Protein AF-A0A1X0QQP0-F1 (afdb_monomer)

Organism: NCBI:txid86635

InterPro domains:
  IPR010481 Cdc24/Scd1, N-terminal [PF06395] (80-166)
  IPR036872 CH domain superfamily [G3DSA:1.10.418.10] (47-170)
  IPR053026 CDC42 guanine nucleotide exchange factor [PTHR47339] (7-170)

Structure (mmCIF, N/CA/C/O backbone):
data_AF-A0A1X0QQP0-F1
#
_entry.id   AF-A0A1X0QQP0-F1
#
loop_
_atom_site.group_PDB
_atom_site.id
_atom_site.type_symbol
_atom_site.label_atom_id
_atom_site.label_alt_id
_atom_site.label_comp_id
_atom_site.label_asym_id
_atom_site.label_entity_id
_atom_site.label_seq_id
_atom_site.pdbx_PDB_ins_code
_atom_site.Cartn_x
_atom_site.Cartn_y
_atom_site.Cartn_z
_atom_site.occupancy
_atom_site.B_iso_or_equiv
_atom_site.auth_seq_id
_atom_site.auth_comp_id
_atom_site.auth_asym_id
_atom_site.auth_atom_id
_atom_site.pdbx_PDB_model_num
ATOM 1 N N . MET A 1 1 ? 46.525 -30.475 -37.628 1.00 39.06 1 MET A N 1
ATOM 2 C CA . MET A 1 1 ? 46.394 -31.701 -36.804 1.00 39.06 1 MET A CA 1
ATOM 3 C C . MET A 1 1 ? 45.870 -31.227 -35.456 1.00 39.06 1 MET A C 1
ATOM 5 O O . MET A 1 1 ? 46.548 -30.413 -34.863 1.00 39.06 1 MET A O 1
ATOM 9 N N . THR A 1 2 ? 44.666 -31.496 -34.967 1.00 42.94 2 THR A N 1
ATOM 10 C CA . THR A 1 2 ? 43.625 -32.495 -35.250 1.00 42.94 2 THR A CA 1
ATOM 11 C C . THR A 1 2 ? 42.278 -31.919 -34.786 1.00 42.94 2 THR A C 1
ATOM 13 O O . THR A 1 2 ? 42.209 -31.266 -33.749 1.00 42.94 2 THR A O 1
ATOM 16 N N . SER A 1 3 ? 41.226 -32.158 -35.571 1.00 34.72 3 SER A N 1
ATOM 17 C CA . SER A 1 3 ? 39.813 -31.928 -35.237 1.00 34.72 3 SER A CA 1
ATOM 18 C C . SER A 1 3 ? 39.323 -32.812 -34.086 1.00 34.72 3 SER A C 1
ATOM 20 O O . SER A 1 3 ? 39.925 -33.853 -33.857 1.00 34.72 3 SER A O 1
ATOM 22 N N . LEU A 1 4 ? 38.178 -32.450 -33.487 1.00 41.53 4 LEU A N 1
ATOM 23 C CA . LEU A 1 4 ? 37.068 -33.322 -33.029 1.00 41.53 4 LEU A CA 1
ATOM 24 C C . LEU A 1 4 ? 35.954 -32.391 -32.500 1.00 41.53 4 LEU A C 1
ATOM 26 O O . LEU A 1 4 ? 36.111 -31.771 -31.459 1.00 41.53 4 LEU A O 1
ATOM 30 N N . LYS A 1 5 ? 35.005 -31.942 -33.329 1.00 37.91 5 LYS A N 1
ATOM 31 C CA . LYS A 1 5 ? 33.722 -32.564 -33.728 1.00 37.91 5 LYS A CA 1
ATOM 32 C C . LYS A 1 5 ? 32.795 -33.005 -32.579 1.00 37.91 5 LYS A C 1
ATOM 34 O O . LYS A 1 5 ? 33.069 -33.930 -31.830 1.00 37.91 5 LYS A O 1
ATOM 39 N N . SER A 1 6 ? 31.665 -32.306 -32.590 1.00 41.59 6 SER A N 1
ATOM 40 C CA . SER A 1 6 ? 30.327 -32.517 -32.042 1.00 41.59 6 SER A CA 1
ATOM 41 C C . SER A 1 6 ? 29.760 -33.945 -32.056 1.00 41.59 6 SER A C 1
ATOM 43 O O . SER A 1 6 ? 30.035 -34.742 -32.949 1.00 41.59 6 SER A O 1
ATOM 45 N N . SER A 1 7 ? 28.853 -34.206 -31.107 1.00 40.03 7 SER A N 1
ATOM 46 C CA . SER A 1 7 ? 27.778 -35.224 -31.114 1.00 40.03 7 SER A CA 1
ATOM 47 C C . SER A 1 7 ? 26.749 -34.768 -30.058 1.00 40.03 7 SER A C 1
ATOM 49 O O . SER A 1 7 ? 27.115 -34.616 -28.902 1.00 40.03 7 SER A O 1
ATOM 51 N N . SER A 1 8 ? 25.592 -34.192 -30.406 1.00 34.78 8 SER A N 1
ATOM 52 C CA . SER A 1 8 ? 24.338 -34.797 -30.896 1.00 34.78 8 SER A CA 1
ATOM 53 C C . SER A 1 8 ? 23.760 -35.870 -29.972 1.00 34.78 8 SER A C 1
ATOM 55 O O . SER A 1 8 ? 24.361 -36.929 -29.830 1.00 34.78 8 SER A O 1
ATOM 57 N N . SER A 1 9 ? 22.568 -35.637 -29.410 1.00 39.72 9 SER A N 1
ATOM 58 C CA . SER A 1 9 ? 21.373 -36.444 -29.727 1.00 39.72 9 SER A CA 1
ATOM 59 C C . SER A 1 9 ? 20.122 -35.937 -28.996 1.00 39.72 9 SER A C 1
ATOM 61 O O . SER A 1 9 ? 20.006 -35.980 -27.776 1.00 39.72 9 SER A O 1
ATOM 63 N N . HIS A 1 10 ? 19.158 -35.483 -29.799 1.00 42.19 10 HIS A N 1
ATOM 64 C CA . HIS A 1 10 ? 17.742 -35.476 -29.460 1.00 42.19 10 HIS A CA 1
ATOM 65 C C . HIS A 1 10 ? 17.250 -36.922 -29.310 1.00 42.19 10 HIS A C 1
ATOM 67 O O . HIS A 1 10 ? 17.605 -37.781 -30.119 1.00 42.19 10 HIS A O 1
ATOM 73 N N . SER A 1 11 ? 16.363 -37.177 -28.349 1.00 39.06 11 SER A N 1
ATOM 74 C CA . SER A 1 11 ? 15.457 -38.320 -28.440 1.00 39.06 11 SER A CA 1
ATOM 75 C C . SER A 1 11 ? 14.076 -37.963 -27.917 1.00 39.06 11 SER A C 1
ATOM 77 O O . SER A 1 11 ? 13.870 -37.630 -26.752 1.00 39.06 11 SER A O 1
ATOM 79 N N . SER A 1 12 ? 13.152 -38.001 -28.864 1.00 40.78 12 SER A N 1
ATOM 80 C CA . SER A 1 12 ? 11.709 -37.929 -28.749 1.00 40.78 12 SER A CA 1
ATOM 81 C C . SER A 1 12 ? 11.176 -39.093 -27.916 1.00 40.78 12 SER A C 1
ATOM 83 O O . SER A 1 12 ? 11.625 -40.221 -28.097 1.00 40.78 12 SER A O 1
ATOM 85 N N . ASN A 1 13 ? 10.128 -38.872 -27.121 1.00 36.03 13 ASN A N 1
ATOM 86 C CA . ASN A 1 13 ? 9.145 -39.936 -26.921 1.00 36.03 13 ASN A CA 1
ATOM 87 C C . ASN A 1 13 ? 7.742 -39.362 -26.700 1.00 36.03 13 ASN A C 1
ATOM 89 O O . ASN A 1 13 ? 7.293 -39.112 -25.584 1.00 36.03 13 ASN A O 1
ATOM 93 N N . SER A 1 14 ? 7.055 -39.150 -27.817 1.00 45.16 14 SER A N 1
ATOM 94 C CA . SER A 1 14 ? 5.603 -39.178 -27.895 1.00 45.16 14 SER A CA 1
ATOM 95 C C . SER A 1 14 ? 5.128 -40.620 -27.706 1.00 45.16 14 SER A C 1
ATOM 97 O O . SER A 1 14 ? 5.653 -41.522 -28.355 1.00 45.16 14 SER A O 1
ATOM 99 N N . ARG A 1 15 ? 4.121 -40.846 -26.853 1.00 41.88 15 ARG A N 1
ATOM 100 C CA . ARG A 1 15 ? 3.189 -41.984 -26.969 1.00 41.88 15 ARG A CA 1
ATOM 101 C C . ARG A 1 15 ? 2.036 -41.851 -25.977 1.00 41.88 15 ARG A C 1
ATOM 103 O O . ARG A 1 15 ? 2.131 -42.229 -24.816 1.00 41.88 15 ARG A O 1
ATOM 110 N N . SER A 1 16 ? 0.919 -41.353 -26.488 1.00 48.88 16 SER A N 1
ATOM 111 C CA . SER A 1 16 ? -0.411 -41.783 -26.060 1.00 48.88 16 SER A CA 1
ATOM 112 C C . SER A 1 16 ? -0.632 -43.230 -26.522 1.00 48.88 16 SER A C 1
ATOM 114 O O . SER A 1 16 ? -0.190 -43.580 -27.621 1.00 48.88 16 SER A O 1
ATOM 116 N N . PRO A 1 17 ? -1.381 -44.045 -25.770 1.00 43.31 17 PRO A N 1
ATOM 117 C CA . PRO A 1 17 ? -2.179 -45.089 -26.385 1.00 43.31 17 PRO A CA 1
ATOM 118 C C . PRO A 1 17 ? -3.668 -44.873 -26.119 1.00 43.31 17 PRO A C 1
ATOM 120 O O . PRO A 1 17 ? -4.121 -44.661 -24.995 1.00 43.31 17 PRO A O 1
ATOM 123 N N . SER A 1 18 ? -4.402 -44.936 -27.221 1.00 45.88 18 SER A N 1
ATOM 124 C CA . SER A 1 18 ? -5.850 -44.947 -27.335 1.00 45.88 18 SER A CA 1
ATOM 125 C C . SER A 1 18 ? -6.491 -46.196 -26.720 1.00 45.88 18 SER A C 1
ATOM 127 O O . SER A 1 18 ? -5.900 -47.272 -26.708 1.00 45.88 18 SER A O 1
ATOM 129 N N . LEU A 1 19 ? -7.741 -46.009 -26.283 1.00 41.44 19 LEU A N 1
ATOM 130 C CA . LEU A 1 19 ? -8.909 -46.893 -26.421 1.00 41.44 19 LEU A CA 1
ATOM 131 C C . LEU A 1 19 ? -8.644 -48.405 -26.507 1.00 41.44 19 LEU A C 1
ATOM 133 O O . LEU A 1 19 ? -8.271 -48.922 -27.557 1.00 41.44 19 LEU A O 1
ATOM 137 N N . ASN A 1 20 ? -9.023 -49.123 -25.448 1.00 38.06 20 ASN A N 1
ATOM 138 C CA . ASN A 1 20 ? -9.324 -50.546 -25.539 1.00 38.06 20 ASN A CA 1
ATOM 139 C C . ASN A 1 20 ? -10.815 -50.764 -25.242 1.00 38.06 20 ASN A C 1
ATOM 141 O O . ASN A 1 20 ? -11.249 -50.788 -24.093 1.00 38.06 20 ASN A O 1
ATOM 145 N N . THR A 1 21 ? -11.604 -50.893 -26.305 1.00 41.38 21 THR A N 1
ATOM 146 C CA . THR A 1 21 ? -12.966 -51.430 -26.286 1.00 41.38 21 THR A CA 1
ATOM 147 C C . THR A 1 21 ? -12.920 -52.936 -26.054 1.00 41.38 21 THR A C 1
ATOM 149 O O . THR A 1 21 ? -12.349 -53.668 -26.863 1.00 41.38 21 THR A O 1
ATOM 152 N N . LYS A 1 22 ? -13.584 -53.418 -25.000 1.00 40.88 22 LYS A N 1
ATOM 153 C CA . LYS A 1 22 ? -14.077 -54.798 -24.932 1.00 40.88 22 LYS A CA 1
ATOM 154 C C . LYS A 1 22 ? -15.535 -54.786 -24.491 1.00 40.88 22 LYS A C 1
ATOM 156 O O . LYS A 1 22 ? -15.852 -54.443 -23.358 1.00 40.88 22 LYS A O 1
ATOM 161 N N . SER A 1 23 ? -16.401 -55.151 -25.430 1.00 44.25 23 SER A N 1
ATOM 162 C CA . SER A 1 23 ? -17.799 -55.499 -25.212 1.00 44.25 23 SER A CA 1
ATOM 163 C C . SER A 1 23 ? -17.908 -56.682 -24.255 1.00 44.25 23 SER A C 1
ATOM 165 O O . SER A 1 23 ? -17.210 -57.675 -24.439 1.00 44.25 23 SER A O 1
ATOM 167 N N . THR A 1 24 ? -18.827 -56.624 -23.297 1.00 36.66 24 THR A N 1
ATOM 168 C CA . THR A 1 24 ? -19.583 -57.793 -22.824 1.00 36.66 24 THR A CA 1
ATOM 169 C C . THR A 1 24 ? -20.894 -57.286 -22.235 1.00 36.66 24 THR A C 1
ATOM 171 O O . THR A 1 24 ? -20.927 -56.597 -21.221 1.00 36.66 24 THR A O 1
ATOM 174 N N . THR A 1 25 ? -21.971 -57.602 -22.940 1.00 45.38 25 THR A N 1
ATOM 175 C CA . THR A 1 25 ? -23.359 -57.547 -22.497 1.00 45.38 25 THR A CA 1
ATOM 176 C C . THR A 1 25 ? -23.545 -58.392 -21.242 1.00 45.38 25 THR A C 1
ATOM 178 O O . THR A 1 25 ? -23.232 -59.577 -21.258 1.00 45.38 25 THR A O 1
ATOM 181 N N . ASN A 1 26 ? -24.108 -57.802 -20.189 1.00 38.41 26 ASN A N 1
ATOM 182 C CA . ASN A 1 26 ? -25.017 -58.497 -19.280 1.00 38.41 26 ASN A CA 1
ATOM 183 C C . ASN A 1 26 ? -25.893 -57.472 -18.556 1.00 38.41 26 ASN A C 1
ATOM 185 O O . ASN A 1 26 ? -25.444 -56.715 -17.699 1.00 38.41 26 ASN A O 1
ATOM 189 N N . THR A 1 27 ? -27.158 -57.453 -18.962 1.00 44.34 27 THR A N 1
ATOM 190 C CA . THR A 1 27 ? -28.254 -56.730 -18.331 1.00 44.34 27 THR A CA 1
ATOM 191 C C . THR A 1 27 ? -28.576 -57.390 -16.997 1.00 44.34 27 THR A C 1
ATOM 193 O O . THR A 1 27 ? -29.144 -58.476 -16.981 1.00 44.34 27 THR A O 1
ATOM 196 N N . PHE A 1 28 ? -28.268 -56.719 -15.890 1.00 42.03 28 PHE A N 1
ATOM 197 C CA . PHE A 1 28 ? -28.908 -56.973 -14.603 1.00 42.03 28 PHE A CA 1
ATOM 198 C C . PHE A 1 28 ? -29.234 -55.633 -13.943 1.00 42.03 28 PHE A C 1
ATOM 200 O O . PHE A 1 28 ? -28.367 -54.795 -13.711 1.00 42.03 28 PHE A O 1
ATOM 207 N N . LEU A 1 29 ? -30.531 -55.431 -13.722 1.00 45.72 29 LEU A N 1
ATOM 208 C CA . LEU A 1 29 ? -31.144 -54.278 -13.077 1.00 45.72 29 LEU A CA 1
ATOM 209 C C . LEU A 1 29 ? -30.648 -54.165 -11.634 1.00 45.72 29 LEU A C 1
ATOM 211 O O . LEU A 1 29 ? -31.107 -54.916 -10.782 1.00 45.72 29 LEU A O 1
ATOM 215 N N . TYR A 1 30 ? -29.758 -53.216 -11.353 1.00 38.62 30 TYR A N 1
ATOM 216 C CA . TYR A 1 30 ? -29.524 -52.720 -10.000 1.00 38.62 30 TYR A CA 1
ATOM 217 C C . TYR A 1 30 ? -29.214 -51.223 -10.044 1.00 38.62 30 TYR A C 1
ATOM 219 O O . TYR A 1 30 ? -28.292 -50.765 -10.709 1.00 38.62 30 TYR A O 1
ATOM 227 N N . ASN A 1 31 ? -30.061 -50.490 -9.332 1.00 49.03 31 ASN A N 1
ATOM 228 C CA . ASN A 1 31 ? -30.026 -49.082 -8.963 1.00 49.03 31 ASN A CA 1
ATOM 229 C C . ASN A 1 31 ? -28.618 -48.442 -8.958 1.00 49.03 31 ASN A C 1
ATOM 231 O O . ASN A 1 31 ? -27.908 -48.492 -7.954 1.00 49.03 31 ASN A O 1
ATOM 235 N N . SER A 1 32 ? -28.224 -47.811 -10.065 1.00 39.09 32 SER A N 1
ATOM 236 C CA . SER A 1 32 ? -26.970 -47.064 -10.173 1.00 39.09 32 SER A CA 1
ATOM 237 C C . SER A 1 32 ? -27.241 -45.566 -10.072 1.00 39.09 32 SER A C 1
ATOM 239 O O . SER A 1 32 ? -27.685 -44.937 -11.035 1.00 39.09 32 SER A O 1
ATOM 241 N N . SER A 1 33 ? -26.948 -44.990 -8.905 1.00 44.69 33 SER A N 1
ATOM 242 C CA . SER A 1 33 ? -26.688 -43.558 -8.779 1.00 44.69 33 SER A CA 1
ATOM 243 C C . SER A 1 33 ? -25.624 -43.172 -9.806 1.00 44.69 33 SER A C 1
ATOM 245 O O . SER A 1 33 ? -24.523 -43.724 -9.803 1.00 44.69 33 SER A O 1
ATOM 247 N N . LEU A 1 34 ? -25.960 -42.246 -10.701 1.00 49.72 34 LEU A N 1
ATOM 248 C CA . LEU A 1 34 ? -24.988 -41.598 -11.576 1.00 49.72 34 LEU A CA 1
ATOM 249 C C . LEU A 1 34 ? -23.858 -41.019 -10.706 1.00 49.72 34 LEU A C 1
ATOM 251 O O . LEU A 1 34 ? -24.163 -40.406 -9.677 1.00 49.72 34 LEU A O 1
ATOM 255 N N . PRO A 1 35 ? -22.573 -41.125 -11.089 1.00 46.50 35 PRO A N 1
ATOM 256 C CA . PRO A 1 35 ? -21.583 -40.216 -10.549 1.00 46.50 35 PRO A CA 1
ATOM 257 C C . PRO A 1 35 ? -21.949 -38.838 -11.096 1.00 46.50 35 PRO A C 1
ATOM 259 O O . PRO A 1 35 ? -21.700 -38.528 -12.262 1.00 46.50 35 PRO A O 1
ATOM 262 N N . ALA A 1 36 ? -22.612 -38.023 -10.278 1.00 49.72 36 ALA A N 1
ATOM 263 C CA . ALA A 1 36 ? -22.735 -36.610 -10.567 1.00 49.72 36 ALA A CA 1
ATOM 264 C C . ALA A 1 36 ? -21.305 -36.070 -10.673 1.00 49.72 36 ALA A C 1
ATOM 266 O O . ALA A 1 36 ? -20.601 -35.953 -9.672 1.00 49.72 36 ALA A O 1
ATOM 267 N N . LEU A 1 37 ? -20.855 -35.769 -11.892 1.00 50.00 37 LEU A N 1
ATOM 268 C CA . LEU A 1 37 ? -19.709 -34.898 -12.108 1.00 50.00 37 LEU A CA 1
ATOM 269 C C . LEU A 1 37 ? -20.135 -33.496 -11.672 1.00 50.00 37 LEU A C 1
ATOM 271 O O . LEU A 1 37 ? -20.388 -32.618 -12.491 1.00 50.00 37 LEU A O 1
ATOM 275 N N . SER A 1 38 ? -20.262 -33.281 -10.366 1.00 54.28 38 SER A N 1
ATOM 276 C CA . SER A 1 38 ? -20.393 -31.950 -9.801 1.00 54.28 38 SER A CA 1
ATOM 277 C C . SER A 1 38 ? -19.007 -31.314 -9.796 1.00 54.28 38 SER A C 1
ATOM 279 O O . SER A 1 38 ? -18.402 -31.107 -8.746 1.00 54.28 38 SER A O 1
ATOM 281 N N . ILE A 1 39 ? -18.499 -30.975 -10.985 1.00 56.69 39 ILE A N 1
ATOM 282 C CA . ILE A 1 39 ? -17.597 -29.830 -11.101 1.00 56.69 39 ILE A CA 1
ATOM 283 C C . ILE A 1 39 ? -18.501 -28.609 -10.945 1.00 56.69 39 ILE A C 1
ATOM 285 O O . ILE A 1 39 ? -18.861 -27.931 -11.904 1.00 56.69 39 ILE A O 1
ATOM 289 N N . THR A 1 40 ? -18.928 -28.361 -9.708 1.00 51.97 40 THR A N 1
ATOM 290 C CA . THR A 1 40 ? -19.516 -27.084 -9.332 1.00 51.97 40 THR A CA 1
ATOM 291 C C . THR A 1 40 ? -18.358 -26.100 -9.284 1.00 51.97 40 THR A C 1
ATOM 293 O O . THR A 1 40 ? -17.837 -25.778 -8.219 1.00 51.97 40 THR A O 1
ATOM 296 N N . ASN A 1 41 ? -17.924 -25.628 -10.453 1.00 57.38 41 ASN A N 1
ATOM 297 C CA . ASN A 1 41 ? -17.239 -24.351 -10.525 1.00 57.38 41 ASN A CA 1
ATOM 298 C C . ASN A 1 41 ? -18.314 -23.312 -10.211 1.00 57.38 41 ASN A C 1
ATOM 300 O O . ASN A 1 41 ? -18.985 -22.812 -11.111 1.00 57.38 41 ASN A O 1
ATOM 304 N N . LYS A 1 42 ? -18.573 -23.074 -8.920 1.00 56.34 42 LYS A N 1
ATOM 305 C CA . LYS A 1 42 ? -19.335 -21.896 -8.522 1.00 56.34 42 LYS A CA 1
ATOM 306 C C . LYS A 1 42 ? -18.535 -20.728 -9.097 1.00 56.34 42 LYS A C 1
ATOM 308 O O . LYS A 1 42 ? -17.385 -20.580 -8.682 1.00 56.34 42 LYS A O 1
ATOM 313 N N . PRO A 1 43 ? -19.065 -19.941 -10.051 1.00 47.69 43 PRO A N 1
ATOM 314 C CA . PRO A 1 43 ? -18.374 -18.735 -10.449 1.00 47.69 43 PRO A CA 1
ATOM 315 C C . PRO A 1 43 ? -18.181 -17.925 -9.170 1.00 47.69 43 PRO A C 1
ATOM 317 O O . PRO A 1 43 ? -19.136 -17.584 -8.470 1.00 47.69 43 PRO A O 1
ATOM 320 N N . SER A 1 44 ? -16.921 -17.723 -8.797 1.00 48.69 44 SER A N 1
ATOM 321 C CA . SER A 1 44 ? -16.578 -16.661 -7.876 1.00 48.69 44 SER A CA 1
ATOM 322 C C . SER A 1 44 ? -17.134 -15.402 -8.522 1.00 48.69 44 SER A C 1
ATOM 324 O O . SER A 1 44 ? -16.633 -14.974 -9.555 1.00 48.69 44 SER A O 1
ATOM 326 N N . ASN A 1 45 ? -18.168 -14.812 -7.927 1.00 55.12 45 ASN A N 1
ATOM 327 C CA . ASN A 1 45 ? -18.645 -13.480 -8.301 1.00 55.12 45 ASN A CA 1
ATOM 328 C C . ASN A 1 45 ? -17.559 -12.402 -8.063 1.00 55.12 45 ASN A C 1
ATOM 330 O O . ASN A 1 45 ? -17.813 -11.220 -8.263 1.00 55.12 45 ASN A O 1
ATOM 334 N N . GLY A 1 46 ? -16.368 -12.793 -7.591 1.00 61.28 46 GLY A N 1
ATOM 335 C CA . GLY A 1 46 ? -15.204 -11.942 -7.430 1.00 61.28 46 GLY A CA 1
ATOM 336 C C . GLY A 1 46 ? -14.499 -11.681 -8.757 1.00 61.28 46 GLY A C 1
ATOM 337 O O . GLY A 1 46 ? -14.242 -12.597 -9.543 1.00 61.28 46 GLY A O 1
ATOM 338 N N . THR A 1 47 ? -14.154 -10.417 -8.973 1.00 75.50 47 THR A N 1
ATOM 339 C CA . THR A 1 47 ? -13.216 -9.982 -10.005 1.00 75.50 47 THR A CA 1
ATOM 340 C C . THR A 1 47 ? -11.916 -10.784 -9.902 1.00 75.50 47 THR A C 1
ATOM 342 O O . THR A 1 47 ? -11.426 -11.093 -8.817 1.00 75.50 47 THR A O 1
ATOM 345 N N . SER A 1 48 ? -11.347 -11.184 -11.042 1.00 89.81 48 SER A N 1
ATOM 346 C CA . SER A 1 48 ? -10.056 -11.882 -11.043 1.00 89.81 48 SER A CA 1
ATOM 347 C C . SER A 1 48 ? -8.962 -10.974 -10.470 1.00 89.81 48 SER A C 1
ATOM 349 O O . SER A 1 48 ? -8.981 -9.780 -10.774 1.00 89.81 48 SER A O 1
ATOM 351 N N . LEU A 1 49 ? -7.943 -11.541 -9.817 1.00 89.94 49 LEU A N 1
ATOM 352 C CA . LEU A 1 49 ? -6.802 -10.785 -9.276 1.00 89.94 49 LEU A CA 1
ATOM 353 C C . LEU A 1 49 ? -6.185 -9.805 -10.287 1.00 89.94 49 LEU A C 1
ATOM 355 O O . LEU A 1 49 ? -5.849 -8.689 -9.919 1.00 89.94 49 LEU A O 1
ATOM 359 N N . TYR A 1 50 ? -6.074 -10.192 -11.562 1.00 92.50 50 TYR A N 1
ATOM 360 C CA . TYR A 1 50 ? -5.584 -9.304 -12.621 1.00 92.50 50 TYR A CA 1
ATOM 361 C C . TYR A 1 50 ? -6.395 -8.001 -12.710 1.00 92.50 50 TYR A C 1
ATOM 363 O O . TYR A 1 50 ? -5.827 -6.912 -12.675 1.00 92.50 50 TYR A O 1
ATOM 371 N N . HIS A 1 51 ? -7.724 -8.118 -12.794 1.00 92.38 51 HIS A N 1
ATOM 372 C CA . HIS A 1 51 ? -8.638 -6.978 -12.867 1.00 92.38 51 HIS A CA 1
ATOM 373 C C . HIS A 1 51 ? -8.608 -6.153 -11.576 1.00 92.38 51 HIS A C 1
ATOM 375 O O . HIS A 1 51 ? -8.617 -4.928 -11.650 1.00 92.38 51 HIS A O 1
ATOM 381 N N . THR A 1 52 ? -8.489 -6.801 -10.413 1.00 94.12 52 THR A N 1
ATOM 382 C CA . THR A 1 52 ? -8.304 -6.107 -9.131 1.00 94.12 52 THR A CA 1
ATOM 383 C C . THR A 1 52 ? -7.008 -5.298 -9.120 1.00 94.12 52 THR A C 1
ATOM 385 O O . THR A 1 52 ? -7.041 -4.105 -8.849 1.00 94.12 52 THR A O 1
ATOM 388 N N . CYS A 1 53 ? -5.871 -5.900 -9.484 1.00 95.12 53 CYS A N 1
ATOM 389 C CA . CYS A 1 53 ? -4.592 -5.192 -9.559 1.00 95.12 53 CYS A CA 1
ATOM 390 C C . CYS A 1 53 ? -4.645 -4.027 -10.552 1.00 95.12 53 CYS A C 1
ATOM 392 O O . CYS A 1 53 ? -4.108 -2.965 -10.261 1.00 95.12 53 CYS A O 1
ATOM 394 N N . ARG A 1 54 ? -5.296 -4.210 -11.708 1.00 93.81 54 ARG A N 1
ATOM 395 C CA . ARG A 1 54 ? -5.482 -3.138 -12.691 1.00 93.81 54 ARG A CA 1
ATOM 396 C C . ARG A 1 54 ? -6.278 -1.972 -12.101 1.00 93.81 54 ARG A C 1
ATOM 398 O O . ARG A 1 54 ? -5.820 -0.843 -12.195 1.00 93.81 54 ARG A O 1
ATOM 405 N N . SER A 1 55 ? -7.420 -2.249 -11.476 1.00 95.12 55 SER A N 1
ATOM 406 C CA . SER A 1 55 ? -8.252 -1.209 -10.861 1.00 95.12 55 SER A CA 1
ATOM 407 C C . SER A 1 55 ? -7.502 -0.466 -9.751 1.00 95.12 55 SER A C 1
ATOM 409 O O . SER A 1 55 ? -7.534 0.759 -9.708 1.00 95.12 55 SER A O 1
ATOM 411 N N . VAL A 1 56 ? -6.748 -1.184 -8.912 1.00 95.69 56 VAL A N 1
ATOM 412 C CA . VAL A 1 56 ? -5.898 -0.571 -7.880 1.00 95.69 56 VAL A CA 1
ATOM 413 C C . VAL A 1 56 ? -4.816 0.323 -8.493 1.00 95.69 56 VAL A C 1
ATOM 415 O O . VAL A 1 56 ? -4.570 1.406 -7.978 1.00 95.69 56 VAL A O 1
ATOM 418 N N . LEU A 1 57 ? -4.183 -0.086 -9.598 1.00 94.56 57 LEU A N 1
ATOM 419 C CA . LEU A 1 57 ? -3.201 0.754 -10.297 1.00 94.56 57 LEU A CA 1
ATOM 420 C C . LEU A 1 57 ? -3.830 2.024 -10.882 1.00 94.56 57 LEU A C 1
ATOM 422 O O . LEU A 1 57 ? -3.236 3.092 -10.770 1.00 94.56 57 LEU A O 1
ATOM 426 N N . GLU A 1 58 ? -5.020 1.914 -11.477 1.00 93.50 58 GLU A N 1
ATOM 427 C CA . GLU A 1 58 ? -5.762 3.066 -12.002 1.00 93.50 58 GLU A CA 1
ATOM 428 C C . GLU A 1 58 ? -6.077 4.061 -10.875 1.00 93.50 58 GLU A C 1
ATOM 430 O O . GLU A 1 58 ? -5.770 5.243 -11.001 1.00 93.50 58 GLU A O 1
ATOM 435 N N . LYS A 1 59 ? -6.566 3.590 -9.724 1.00 94.69 59 LYS A N 1
ATOM 436 C CA . LYS A 1 59 ? -6.808 4.443 -8.549 1.00 94.69 59 LYS A CA 1
ATOM 437 C C . LYS A 1 59 ? -5.524 5.044 -7.968 1.00 94.69 59 LYS A C 1
ATOM 439 O O . LYS A 1 59 ? -5.494 6.230 -7.661 1.00 94.69 59 LYS A O 1
ATOM 444 N N . LEU A 1 60 ? -4.445 4.262 -7.862 1.00 94.25 60 LEU A N 1
ATOM 445 C CA . LEU A 1 60 ? -3.140 4.755 -7.399 1.00 94.25 60 LEU A CA 1
ATOM 446 C C . LEU A 1 60 ? -2.608 5.895 -8.271 1.00 94.25 60 LEU A C 1
ATOM 448 O O . LEU A 1 60 ? -1.944 6.783 -7.745 1.00 94.25 60 LEU A O 1
ATOM 452 N N . SER A 1 61 ? -2.898 5.883 -9.575 1.00 92.88 61 SER A N 1
ATOM 453 C CA . SER A 1 61 ? -2.483 6.959 -10.483 1.00 92.88 61 SER A CA 1
ATOM 454 C C . SER A 1 61 ? -3.165 8.297 -10.197 1.00 92.88 61 SER A C 1
ATOM 456 O O . SER A 1 61 ? -2.634 9.329 -10.577 1.00 92.88 61 SER A O 1
ATOM 458 N N . LEU A 1 62 ? -4.294 8.292 -9.483 1.00 92.31 62 LEU A N 1
ATOM 459 C CA . LEU A 1 62 ? -5.001 9.506 -9.070 1.00 92.31 62 LEU A CA 1
ATOM 460 C C . LEU A 1 62 ? -4.459 10.085 -7.754 1.00 92.31 62 LEU A C 1
ATOM 462 O O . LEU A 1 62 ? -4.829 11.194 -7.370 1.00 92.31 62 LEU A O 1
ATOM 466 N N . VAL A 1 63 ? -3.603 9.345 -7.041 1.00 92.12 63 VAL A N 1
ATOM 467 C CA . VAL A 1 63 ? -3.064 9.776 -5.748 1.00 92.12 63 VAL A CA 1
ATOM 468 C C . VAL A 1 63 ? -1.890 10.741 -5.967 1.00 92.12 63 VAL A C 1
ATOM 470 O O . VAL A 1 63 ? -0.925 10.391 -6.660 1.00 92.12 63 VAL A O 1
ATOM 473 N N . PRO A 1 64 ? -1.900 11.935 -5.340 1.00 86.88 64 PRO A N 1
ATOM 474 C CA . PRO A 1 64 ? -0.822 12.904 -5.483 1.00 86.88 64 PRO A CA 1
ATOM 475 C C . PRO A 1 64 ? 0.549 12.310 -5.148 1.00 86.88 64 PRO A C 1
ATOM 477 O O . PRO A 1 64 ? 0.719 11.604 -4.155 1.00 86.88 64 PRO A O 1
ATOM 480 N N . ASN A 1 65 ? 1.556 12.657 -5.950 1.00 83.81 65 ASN A N 1
ATOM 481 C CA . ASN A 1 65 ? 2.946 12.214 -5.788 1.00 83.81 65 ASN A CA 1
ATOM 482 C C . ASN A 1 65 ? 3.189 10.702 -5.988 1.00 83.81 65 ASN A C 1
ATOM 484 O O . ASN A 1 65 ? 4.303 10.245 -5.721 1.00 83.81 65 ASN A O 1
ATOM 488 N N . ILE A 1 66 ? 2.210 9.923 -6.473 1.00 87.06 66 ILE A N 1
ATOM 489 C CA . ILE A 1 66 ? 2.399 8.493 -6.786 1.00 87.06 66 ILE A CA 1
ATOM 490 C C . ILE A 1 66 ? 2.770 8.241 -8.253 1.00 87.06 66 ILE A C 1
ATOM 492 O O . ILE A 1 66 ? 3.533 7.309 -8.520 1.00 87.06 66 ILE A O 1
ATOM 496 N N . GLU A 1 67 ? 2.308 9.081 -9.182 1.00 82.44 6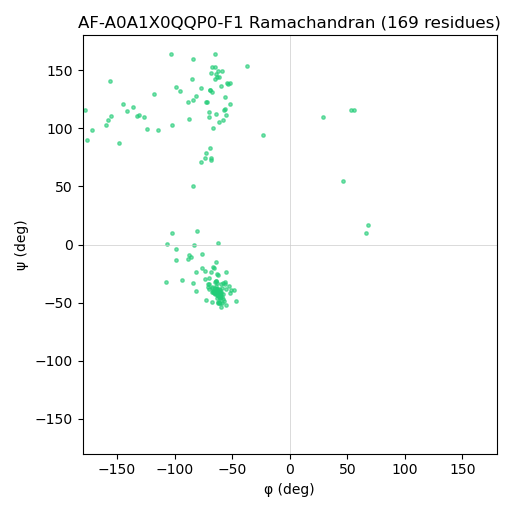7 GLU A N 1
ATOM 497 C CA . GLU A 1 67 ? 2.472 8.920 -10.641 1.00 82.44 67 GLU A CA 1
ATOM 498 C C . GLU A 1 67 ? 3.910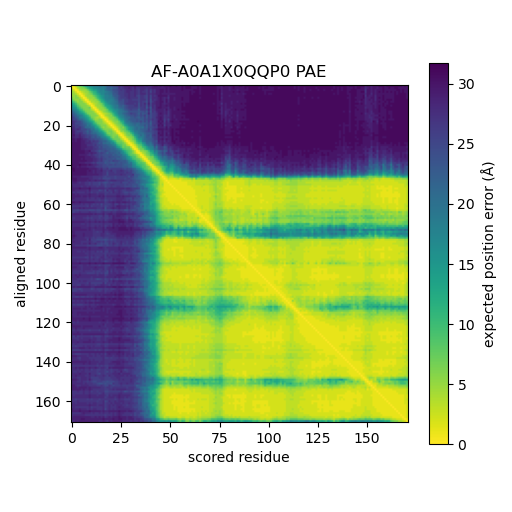 8.555 -11.056 1.00 82.44 67 GLU A C 1
ATOM 500 O O . GLU A 1 67 ? 4.136 7.551 -11.731 1.00 82.44 67 GLU A O 1
ATOM 505 N N . TYR A 1 68 ? 4.905 9.282 -10.535 1.00 80.88 68 TYR A N 1
ATOM 506 C CA . TYR A 1 68 ? 6.326 9.049 -10.826 1.00 80.88 68 TYR A CA 1
ATOM 507 C C . TYR A 1 68 ? 6.796 7.615 -10.520 1.00 80.88 68 TYR A C 1
ATOM 509 O O . TYR A 1 68 ? 7.665 7.060 -11.197 1.00 80.88 68 TYR A O 1
ATOM 517 N N . TYR A 1 69 ? 6.238 6.989 -9.483 1.00 81.31 69 TYR A N 1
ATOM 518 C CA . TYR A 1 69 ? 6.629 5.641 -9.082 1.00 81.31 69 TYR A CA 1
ATOM 519 C C . TYR A 1 69 ? 5.964 4.550 -9.917 1.00 81.31 69 TYR A C 1
ATOM 521 O O . TYR A 1 69 ? 6.517 3.449 -9.990 1.00 81.31 69 TYR A O 1
ATOM 529 N N . ILE A 1 70 ? 4.811 4.846 -10.523 1.00 82.38 70 ILE A N 1
ATOM 530 C CA . ILE A 1 70 ? 4.124 3.950 -11.457 1.00 82.38 70 ILE A CA 1
ATOM 531 C C . ILE A 1 70 ? 4.908 3.918 -12.771 1.00 82.38 70 ILE A C 1
ATOM 533 O O . ILE A 1 70 ? 5.271 2.830 -13.225 1.00 82.38 70 ILE A O 1
ATOM 537 N N . ASP A 1 71 ? 5.276 5.088 -13.296 1.00 77.06 71 ASP A N 1
ATOM 538 C CA . ASP A 1 71 ? 6.026 5.229 -14.550 1.00 77.06 71 ASP A CA 1
ATOM 539 C C . ASP A 1 71 ? 7.417 4.592 -14.486 1.00 77.06 71 ASP A C 1
ATOM 541 O O . ASP A 1 71 ? 7.881 3.972 -15.433 1.00 77.06 71 ASP A O 1
ATOM 545 N N . TYR A 1 72 ? 8.077 4.606 -13.328 1.00 69.00 72 TYR A N 1
ATOM 546 C CA . TYR A 1 72 ? 9.360 3.909 -13.177 1.00 69.00 72 TYR A CA 1
ATOM 547 C C . TYR A 1 72 ? 9.247 2.374 -13.337 1.00 69.00 72 TYR A C 1
ATOM 549 O O . TYR A 1 72 ? 10.255 1.682 -13.467 1.00 69.00 72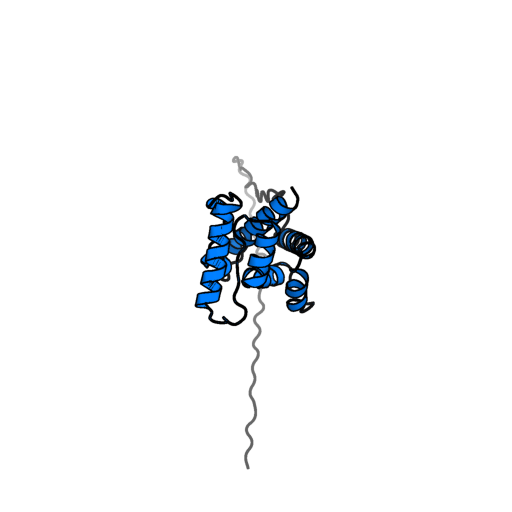 TYR A O 1
ATOM 557 N N . THR A 1 73 ? 8.039 1.806 -13.280 1.00 67.00 73 THR A N 1
ATOM 558 C CA . THR A 1 73 ? 7.795 0.358 -13.427 1.00 67.00 73 THR A CA 1
ATOM 559 C C . THR A 1 73 ? 7.261 -0.034 -14.811 1.00 67.00 73 THR A C 1
ATOM 561 O O . THR A 1 73 ? 6.835 -1.177 -15.002 1.00 67.00 73 THR A O 1
ATOM 564 N N . THR A 1 74 ? 7.262 0.890 -15.781 1.00 61.09 74 THR A N 1
ATOM 565 C CA . THR A 1 74 ? 6.683 0.712 -17.123 1.00 61.09 74 THR A CA 1
ATOM 566 C C . THR A 1 74 ? 7.621 0.025 -18.109 1.00 61.09 74 THR A C 1
ATOM 568 O O . THR A 1 74 ? 7.776 0.471 -19.242 1.00 61.09 74 THR A O 1
ATOM 571 N N . ASP A 1 75 ? 8.194 -1.114 -17.732 1.00 68.62 75 ASP A N 1
ATOM 572 C CA . ASP A 1 75 ? 8.459 -2.099 -18.777 1.00 68.62 75 ASP A CA 1
ATOM 573 C C . ASP A 1 75 ? 7.071 -2.508 -19.308 1.00 68.62 75 ASP A C 1
ATOM 575 O O . ASP A 1 75 ? 6.253 -3.052 -18.550 1.00 68.62 75 ASP A O 1
ATOM 579 N N . ASP A 1 76 ? 6.757 -2.154 -20.560 1.00 62.03 76 ASP A N 1
ATOM 580 C CA . ASP A 1 76 ? 5.420 -2.311 -21.165 1.00 62.03 76 ASP A CA 1
ATOM 581 C C . ASP A 1 76 ? 4.897 -3.758 -21.088 1.00 62.03 76 ASP A C 1
ATOM 583 O O . ASP A 1 76 ? 3.690 -3.986 -20.996 1.00 62.03 76 ASP A O 1
ATOM 587 N N . ASP A 1 77 ? 5.806 -4.727 -20.979 1.00 67.31 77 ASP A N 1
ATOM 588 C CA . ASP A 1 77 ? 5.513 -6.157 -20.867 1.00 67.31 77 ASP A CA 1
ATOM 589 C C . ASP A 1 77 ? 5.187 -6.634 -19.435 1.00 67.31 77 ASP A C 1
ATOM 591 O O . ASP A 1 77 ? 4.916 -7.819 -19.203 1.00 67.31 77 ASP A O 1
ATOM 595 N N . THR A 1 78 ? 5.195 -5.746 -18.434 1.00 82.25 78 THR A N 1
ATOM 596 C CA . THR A 1 78 ? 4.962 -6.144 -17.037 1.00 82.25 78 THR A CA 1
ATOM 597 C C . THR A 1 78 ? 3.473 -6.230 -16.712 1.00 82.25 78 THR A C 1
ATOM 599 O O . THR A 1 78 ? 2.722 -5.259 -16.823 1.00 82.25 78 THR A O 1
ATOM 602 N N . THR A 1 79 ? 3.037 -7.397 -16.227 1.00 89.88 79 THR A N 1
ATOM 603 C CA . THR A 1 79 ? 1.645 -7.612 -15.802 1.00 89.88 79 THR A CA 1
ATOM 604 C C . THR A 1 79 ? 1.230 -6.642 -14.678 1.00 89.88 79 THR A C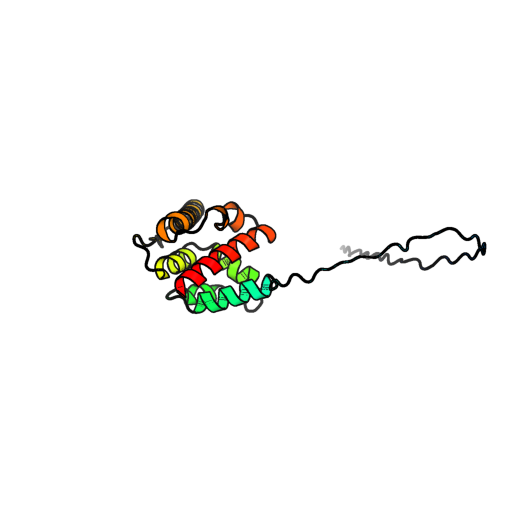 1
ATOM 606 O O . THR A 1 79 ? 2.059 -6.305 -13.827 1.00 89.88 79 THR A O 1
ATOM 609 N N . PRO A 1 80 ? -0.055 -6.239 -14.588 1.00 91.31 80 PRO A N 1
ATOM 610 C CA . PRO A 1 80 ? -0.564 -5.388 -13.506 1.00 91.31 80 PRO A CA 1
ATOM 611 C C . PRO A 1 80 ? -0.211 -5.903 -12.107 1.00 91.31 80 PRO A C 1
ATOM 613 O O . PRO A 1 80 ? 0.152 -5.129 -11.226 1.00 91.31 80 PRO A O 1
ATOM 616 N N . SER A 1 81 ? -0.256 -7.223 -11.909 1.00 91.31 81 SER A N 1
ATOM 617 C CA . SER A 1 81 ? 0.115 -7.847 -10.639 1.00 91.31 81 SER A CA 1
ATOM 618 C C . SER A 1 81 ? 1.585 -7.606 -10.288 1.00 91.31 81 SER A C 1
ATOM 620 O O . SER A 1 81 ? 1.880 -7.222 -9.160 1.00 91.31 81 SER A O 1
ATOM 622 N N . ASN A 1 82 ? 2.500 -7.760 -11.249 1.00 90.19 82 ASN A N 1
ATOM 623 C CA . ASN A 1 82 ? 3.931 -7.536 -11.025 1.00 90.19 82 ASN A CA 1
ATOM 624 C C . ASN A 1 82 ? 4.263 -6.048 -10.817 1.00 90.19 82 ASN A C 1
ATOM 626 O O . ASN A 1 82 ? 5.088 -5.724 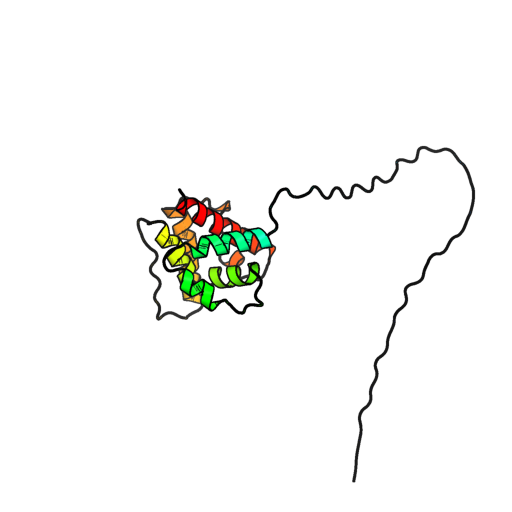-9.956 1.00 90.19 82 ASN A O 1
ATOM 630 N N . LYS A 1 83 ? 3.602 -5.145 -11.558 1.00 91.44 83 LYS A N 1
ATOM 631 C CA . LYS A 1 83 ? 3.741 -3.689 -11.371 1.00 91.44 83 LYS A CA 1
ATOM 632 C C . LYS A 1 83 ? 3.327 -3.288 -9.958 1.00 91.44 83 LYS A C 1
ATOM 634 O O . LYS A 1 83 ? 4.130 -2.726 -9.214 1.00 91.44 83 LYS A O 1
ATOM 639 N N . LEU A 1 84 ? 2.118 -3.677 -9.547 1.00 93.06 84 LEU A N 1
ATOM 640 C CA . LEU A 1 84 ? 1.603 -3.371 -8.215 1.00 93.06 84 LEU A CA 1
ATOM 641 C C . LEU A 1 84 ? 2.480 -3.974 -7.113 1.00 93.06 84 LEU A C 1
ATOM 643 O O . LEU A 1 84 ? 2.792 -3.299 -6.136 1.00 93.06 84 LEU A O 1
ATOM 647 N N . TRP A 1 85 ? 2.963 -5.206 -7.294 1.00 91.56 85 TRP A N 1
ATOM 648 C CA . TRP A 1 85 ? 3.878 -5.823 -6.334 1.00 91.56 85 TRP A CA 1
ATOM 649 C C . TRP A 1 85 ? 5.146 -4.987 -6.146 1.00 91.56 85 TRP A C 1
ATOM 651 O O . TRP A 1 85 ? 5.570 -4.709 -5.019 1.00 91.56 85 TRP A O 1
ATOM 661 N N . THR A 1 86 ? 5.745 -4.559 -7.255 1.00 90.88 86 THR A N 1
ATOM 662 C CA . THR A 1 86 ? 6.964 -3.747 -7.253 1.00 90.88 86 THR A CA 1
ATOM 663 C C . THR A 1 86 ? 6.745 -2.412 -6.548 1.00 90.88 86 THR A C 1
ATOM 665 O O . THR A 1 86 ? 7.600 -1.999 -5.763 1.00 90.88 86 THR A O 1
ATOM 668 N N . ILE A 1 87 ? 5.593 -1.774 -6.764 1.00 91.88 87 ILE A N 1
ATOM 669 C CA . ILE A 1 87 ? 5.200 -0.534 -6.085 1.00 91.88 87 ILE A CA 1
ATOM 670 C C . ILE A 1 87 ? 5.072 -0.767 -4.576 1.00 91.88 87 ILE A C 1
ATOM 672 O O . ILE A 1 87 ? 5.716 -0.064 -3.799 1.00 91.88 87 ILE A O 1
ATOM 676 N N . CYS A 1 88 ? 4.334 -1.796 -4.146 1.00 92.38 88 CYS A N 1
ATOM 677 C CA . CYS A 1 88 ? 4.129 -2.089 -2.724 1.00 92.38 88 CYS A CA 1
ATOM 678 C C . CYS A 1 88 ? 5.431 -2.448 -1.988 1.00 92.38 88 CYS A C 1
ATOM 680 O O . CYS A 1 88 ? 5.530 -2.256 -0.781 1.00 92.38 88 CYS A O 1
ATOM 682 N N . ARG A 1 89 ? 6.456 -2.963 -2.680 1.00 90.56 89 ARG A N 1
ATOM 683 C CA . ARG A 1 89 ? 7.777 -3.247 -2.081 1.00 90.56 89 ARG A CA 1
ATOM 684 C C . ARG A 1 89 ? 8.636 -2.004 -1.852 1.00 90.56 89 ARG A C 1
ATOM 686 O O . ARG A 1 89 ? 9.698 -2.110 -1.230 1.00 90.56 89 ARG A O 1
ATOM 693 N N . ARG A 1 90 ? 8.210 -0.842 -2.345 1.00 89.75 90 ARG A N 1
ATOM 694 C CA . ARG A 1 90 ? 8.913 0.431 -2.189 1.00 89.75 90 ARG A CA 1
ATOM 695 C C . ARG A 1 90 ? 8.280 1.225 -1.051 1.00 89.75 90 ARG A C 1
ATOM 697 O O . ARG A 1 90 ? 7.067 1.357 -0.952 1.00 89.75 90 ARG A O 1
ATOM 704 N N . ARG A 1 91 ? 9.127 1.807 -0.207 1.00 88.06 91 ARG A N 1
ATOM 705 C CA . ARG A 1 91 ? 8.692 2.620 0.940 1.00 88.06 91 ARG A CA 1
ATOM 706 C C . ARG A 1 91 ? 8.079 3.967 0.545 1.00 88.06 91 ARG A C 1
ATOM 708 O O . ARG A 1 91 ? 7.159 4.415 1.211 1.00 88.06 91 ARG A O 1
ATOM 715 N N . PHE A 1 92 ? 8.560 4.593 -0.534 1.00 91.56 92 PHE A N 1
ATOM 716 C CA . PHE A 1 92 ? 8.075 5.914 -0.950 1.00 91.56 92 PHE A CA 1
ATOM 717 C C . PHE A 1 92 ? 6.627 5.911 -1.452 1.00 91.56 92 PHE A C 1
ATOM 719 O O . PHE A 1 92 ? 5.858 6.712 -0.933 1.00 91.56 92 PHE A O 1
ATOM 726 N N . PRO A 1 93 ? 6.210 5.014 -2.371 1.00 93.56 93 PRO A N 1
ATOM 727 C CA . PRO A 1 93 ? 4.818 4.977 -2.820 1.00 93.56 93 PRO A CA 1
ATOM 728 C C . PRO A 1 93 ? 3.843 4.678 -1.683 1.00 93.56 93 PRO A C 1
ATOM 730 O O . PRO A 1 93 ? 2.781 5.280 -1.620 1.00 93.56 93 PRO A O 1
ATOM 733 N N . LEU A 1 94 ? 4.211 3.783 -0.757 1.00 95.50 94 LEU A N 1
ATOM 734 C CA . LEU A 1 94 ? 3.366 3.468 0.396 1.00 95.50 94 LEU A CA 1
ATOM 735 C C . LEU A 1 94 ? 3.242 4.645 1.370 1.00 95.50 94 LEU A C 1
ATOM 737 O O . LEU A 1 94 ? 2.153 4.913 1.865 1.00 95.50 94 LEU A O 1
ATOM 741 N N . ALA A 1 95 ? 4.332 5.372 1.624 1.00 94.62 95 ALA A N 1
ATOM 742 C CA . ALA A 1 95 ? 4.267 6.578 2.442 1.00 94.62 95 ALA A CA 1
ATOM 743 C C . ALA A 1 95 ? 3.468 7.695 1.760 1.00 94.62 95 ALA A C 1
ATOM 745 O O . ALA A 1 95 ? 2.669 8.342 2.423 1.00 94.62 95 ALA A O 1
ATOM 746 N N . ALA A 1 96 ? 3.636 7.890 0.448 1.00 94.56 96 ALA A N 1
ATOM 747 C CA . ALA A 1 96 ? 2.846 8.849 -0.320 1.00 94.56 96 ALA A CA 1
ATOM 748 C C . ALA A 1 96 ? 1.349 8.510 -0.271 1.00 94.56 96 ALA A C 1
ATOM 750 O O . ALA A 1 96 ? 0.543 9.392 -0.001 1.00 94.56 96 ALA A O 1
ATOM 751 N N . LEU A 1 97 ? 0.997 7.230 -0.440 1.00 96.44 97 LEU A N 1
ATOM 752 C CA . LEU A 1 97 ? -0.381 6.751 -0.332 1.00 96.44 97 LEU A CA 1
ATOM 753 C C . LEU A 1 97 ? -0.978 7.044 1.045 1.00 96.44 97 LEU A C 1
ATOM 755 O O . LEU A 1 97 ? -2.062 7.602 1.131 1.00 96.44 97 LEU A O 1
ATOM 759 N N . PHE A 1 98 ? -0.265 6.690 2.114 1.00 96.81 98 PHE A N 1
ATOM 760 C CA . PHE A 1 98 ? -0.729 6.942 3.477 1.00 96.81 98 PHE A CA 1
ATOM 761 C C . PHE A 1 98 ? -0.862 8.440 3.775 1.00 96.81 98 PHE A C 1
ATOM 763 O O . PHE A 1 98 ? -1.852 8.871 4.354 1.00 96.81 98 PHE A O 1
ATOM 770 N N . ASN A 1 99 ? 0.119 9.245 3.363 1.00 95.69 99 ASN A N 1
ATOM 771 C CA . ASN A 1 99 ? 0.116 10.687 3.603 1.00 95.69 99 ASN A CA 1
ATOM 772 C C . ASN A 1 99 ? -0.973 11.414 2.805 1.00 95.69 99 ASN A C 1
ATOM 774 O O . ASN A 1 99 ? -1.391 12.492 3.213 1.00 95.69 99 ASN A O 1
ATOM 778 N N . ALA A 1 100 ? -1.444 10.839 1.695 1.00 95.19 100 ALA A N 1
ATOM 779 C CA . ALA A 1 100 ? -2.577 11.378 0.951 1.00 95.19 100 ALA A CA 1
ATOM 780 C C . ALA A 1 100 ? -3.890 11.308 1.747 1.00 95.19 100 ALA A C 1
ATOM 782 O O . ALA A 1 100 ? -4.800 12.075 1.453 1.00 95.19 100 ALA A O 1
ATOM 783 N N . SER A 1 101 ? -3.978 10.448 2.771 1.00 93.12 101 SER A N 1
ATOM 784 C CA . SER A 1 101 ? -5.145 10.338 3.662 1.00 93.12 101 SER A CA 1
ATOM 785 C C . SER A 1 101 ? -5.186 11.413 4.752 1.00 93.12 101 SER A C 1
ATOM 787 O O . SER A 1 101 ? -5.952 11.274 5.699 1.00 93.12 101 SER A O 1
ATOM 789 N N . ASP A 1 102 ? -4.335 12.438 4.652 1.00 93.00 102 ASP A N 1
ATOM 790 C CA . ASP A 1 102 ? -4.169 13.520 5.633 1.00 93.00 102 ASP A CA 1
ATOM 791 C C . ASP A 1 102 ? -4.081 13.027 7.099 1.00 93.00 102 ASP A C 1
ATOM 793 O O . ASP A 1 102 ? -4.866 13.420 7.969 1.00 93.00 102 ASP A O 1
ATOM 797 N N . PRO A 1 103 ? -3.148 12.101 7.400 1.00 95.06 103 PRO A N 1
ATOM 798 C CA . PRO A 1 103 ? -2.996 11.547 8.738 1.00 95.06 103 PRO A CA 1
ATOM 799 C C . PRO A 1 103 ? -2.496 12.610 9.726 1.00 95.06 103 PRO A C 1
ATOM 801 O O . PRO A 1 103 ? -1.741 13.514 9.370 1.00 95.06 103 PRO A O 1
ATOM 804 N N . GLN A 1 104 ? -2.828 12.439 11.009 1.00 96.19 104 GLN A N 1
ATOM 805 C CA . GLN A 1 104 ? -2.342 13.318 12.083 1.00 96.19 104 GLN A CA 1
ATOM 806 C C . GLN A 1 104 ? -0.809 13.346 12.168 1.00 96.19 104 GLN A C 1
ATOM 808 O O . GLN A 1 104 ? -0.214 14.391 12.428 1.00 96.19 104 GLN A O 1
ATOM 813 N N . GLU A 1 105 ? -0.165 12.199 11.944 1.00 96.56 105 GLU A N 1
ATOM 814 C CA . GLU A 1 105 ? 1.288 12.070 11.879 1.00 96.56 105 GLU A CA 1
ATOM 815 C C . GLU A 1 105 ? 1.699 11.448 10.532 1.00 96.56 105 GLU A C 1
ATOM 817 O O . GLU A 1 105 ? 1.633 10.221 10.374 1.00 96.56 105 GLU A O 1
ATOM 822 N N . PRO A 1 106 ? 2.131 12.274 9.557 1.00 95.94 106 PRO A N 1
ATOM 823 C CA . PRO A 1 106 ? 2.611 11.800 8.265 1.00 95.94 106 PRO A CA 1
ATOM 824 C C . PRO A 1 106 ? 3.868 10.937 8.383 1.00 95.94 106 PRO A C 1
ATOM 826 O O . PRO A 1 106 ? 4.780 11.204 9.169 1.00 95.94 106 PRO A O 1
ATOM 829 N N . LEU A 1 107 ? 3.969 9.926 7.525 1.00 94.94 107 LEU A N 1
ATOM 830 C CA . LEU A 1 107 ? 5.164 9.102 7.408 1.00 94.94 107 LEU A CA 1
ATOM 831 C C . LEU A 1 107 ? 6.285 9.889 6.726 1.00 94.94 107 LEU A C 1
ATOM 833 O O . LEU A 1 107 ? 6.157 10.317 5.577 1.00 94.94 107 LEU A O 1
ATOM 837 N N . SER A 1 108 ? 7.417 10.009 7.418 1.00 91.50 108 SER A N 1
ATOM 838 C CA . SER A 1 108 ? 8.658 10.551 6.864 1.00 91.50 108 SER A CA 1
ATOM 839 C C . SER A 1 108 ? 9.570 9.430 6.367 1.00 91.50 108 SER A C 1
ATOM 841 O O . SER A 1 108 ? 9.802 8.433 7.056 1.00 91.50 108 SER A O 1
ATOM 843 N N . VAL A 1 109 ? 10.095 9.587 5.152 1.00 87.44 109 VAL A N 1
ATOM 844 C CA . VAL A 1 109 ? 10.926 8.585 4.480 1.00 87.44 109 VAL A CA 1
ATOM 845 C C . VAL A 1 109 ? 12.236 9.233 4.040 1.00 87.44 109 VAL A C 1
ATOM 847 O O . VAL A 1 109 ? 12.257 10.032 3.112 1.00 87.44 109 VAL A O 1
ATOM 850 N N . ASP A 1 110 ? 13.343 8.870 4.691 1.00 84.50 110 ASP A N 1
ATOM 851 C CA . ASP A 1 110 ? 14.670 9.434 4.400 1.00 84.50 110 ASP A CA 1
ATOM 852 C C . ASP A 1 110 ? 15.209 8.955 3.035 1.00 84.50 110 ASP A C 1
ATOM 854 O O . ASP A 1 110 ? 15.510 7.766 2.911 1.00 84.50 110 ASP A O 1
ATOM 858 N N . PRO A 1 111 ? 15.388 9.822 2.022 1.00 81.62 111 PRO A N 1
ATOM 859 C CA . PRO A 1 111 ? 15.882 9.448 0.692 1.00 81.62 111 PRO A CA 1
ATOM 860 C C . PRO A 1 111 ? 17.293 8.863 0.671 1.00 81.62 111 PRO A C 1
ATOM 862 O O . PRO A 1 111 ? 17.593 8.059 -0.211 1.00 81.62 111 PRO A O 1
ATOM 865 N N . SER A 1 112 ? 18.142 9.194 1.643 1.00 82.25 112 SER A N 1
ATOM 866 C CA . SER A 1 112 ? 19.536 8.738 1.671 1.00 82.25 112 SER A CA 1
ATOM 867 C C . SER A 1 112 ? 19.683 7.273 2.096 1.00 82.25 112 SER A C 1
ATOM 869 O O . SER A 1 112 ? 20.681 6.616 1.788 1.00 82.25 112 SER A O 1
ATOM 871 N N . CYS A 1 113 ? 18.666 6.727 2.765 1.00 75.94 113 CYS A N 1
ATOM 872 C CA . CYS A 1 113 ? 18.737 5.397 3.336 1.00 75.94 113 CYS A CA 1
ATOM 873 C C . CYS A 1 113 ? 18.315 4.300 2.342 1.00 75.94 113 CYS A C 1
ATOM 875 O O . CYS A 1 113 ? 17.138 4.121 2.028 1.00 75.94 113 CYS A O 1
ATOM 877 N N . THR A 1 114 ? 19.276 3.521 1.848 1.00 79.56 114 THR A N 1
ATOM 878 C CA . THR A 1 114 ? 19.041 2.449 0.857 1.00 79.56 114 THR A CA 1
ATOM 879 C C . THR A 1 114 ? 19.140 1.039 1.443 1.00 79.56 114 THR A C 1
ATOM 881 O O . THR A 1 114 ? 18.956 0.049 0.734 1.00 79.56 114 THR A O 1
ATOM 884 N N . GLN A 1 115 ? 19.411 0.922 2.745 1.00 85.88 115 GLN A N 1
ATOM 885 C CA . GLN A 1 115 ? 19.596 -0.368 3.403 1.00 85.88 115 GLN A CA 1
ATOM 886 C C . GLN A 1 115 ? 18.279 -1.149 3.477 1.00 85.88 115 GLN A C 1
ATOM 888 O O . GLN A 1 115 ? 17.254 -0.635 3.921 1.00 85.88 115 GLN A O 1
ATOM 893 N N . ILE A 1 116 ? 18.316 -2.435 3.113 1.00 85.75 116 ILE A N 1
ATOM 894 C CA . ILE A 1 116 ? 17.132 -3.314 3.082 1.00 85.75 116 ILE A CA 1
ATOM 895 C C . ILE A 1 116 ? 16.407 -3.352 4.436 1.00 85.75 116 ILE A C 1
ATOM 897 O O . ILE A 1 116 ? 15.176 -3.376 4.475 1.00 85.75 116 ILE A O 1
ATOM 901 N N . ASN A 1 117 ? 17.152 -3.354 5.544 1.00 87.38 117 ASN A N 1
ATOM 902 C CA . ASN A 1 117 ? 16.571 -3.390 6.886 1.00 87.38 117 ASN A CA 1
ATOM 903 C C . ASN A 1 117 ? 15.784 -2.114 7.202 1.00 87.38 117 ASN A C 1
ATOM 905 O O . ASN A 1 117 ? 14.681 -2.197 7.737 1.00 87.38 117 ASN A O 1
ATOM 909 N N . GLU A 1 118 ? 16.293 -0.957 6.788 1.00 86.50 118 GLU A N 1
ATOM 910 C CA . GLU A 1 118 ? 15.607 0.322 6.956 1.00 86.50 118 GLU A CA 1
ATOM 911 C C . GLU A 1 118 ? 14.392 0.428 6.026 1.00 86.50 118 GLU A C 1
ATOM 913 O O . GLU A 1 118 ? 13.333 0.879 6.452 1.00 86.50 118 GLU A O 1
ATOM 918 N N . CYS A 1 119 ? 14.465 -0.112 4.803 1.00 86.19 119 CYS A N 1
ATOM 919 C CA . CYS A 1 119 ? 13.292 -0.229 3.931 1.00 86.19 119 CYS A CA 1
ATOM 920 C C . CYS A 1 119 ? 12.176 -1.066 4.570 1.00 86.19 119 CYS A C 1
ATOM 922 O O . CYS A 1 119 ? 11.014 -0.654 4.575 1.00 86.19 119 CYS A O 1
ATOM 924 N N . LYS A 1 120 ? 12.524 -2.218 5.158 1.00 90.12 120 LYS A N 1
ATOM 925 C CA . LYS A 1 120 ? 11.569 -3.059 5.895 1.00 90.12 120 LYS A CA 1
ATOM 926 C C . LYS A 1 120 ? 11.010 -2.339 7.119 1.00 90.12 120 LYS A C 1
ATOM 928 O O . LYS A 1 120 ? 9.821 -2.469 7.394 1.00 90.12 120 LYS A O 1
ATOM 933 N N . LYS A 1 121 ? 11.836 -1.563 7.824 1.00 91.88 121 LYS A N 1
ATOM 934 C CA . LYS A 1 121 ? 11.409 -0.749 8.965 1.00 91.88 121 LYS A CA 1
ATOM 935 C C . LYS A 1 121 ? 10.406 0.327 8.542 1.00 91.88 121 LYS A C 1
ATOM 937 O O . LYS A 1 121 ? 9.358 0.435 9.167 1.00 91.88 121 LYS A O 1
ATOM 942 N N . SER A 1 122 ? 10.658 1.057 7.452 1.00 93.06 122 SER A N 1
ATOM 943 C CA . SER A 1 122 ? 9.700 2.036 6.914 1.00 93.06 122 SER A CA 1
ATOM 944 C C . SER A 1 122 ? 8.364 1.392 6.532 1.00 93.06 122 SER A C 1
ATOM 946 O O . SER A 1 122 ? 7.312 1.925 6.866 1.00 93.06 122 SER A O 1
ATOM 948 N N . ILE A 1 123 ? 8.386 0.220 5.890 1.00 94.81 123 ILE A N 1
ATOM 949 C CA . ILE A 1 123 ? 7.153 -0.505 5.534 1.00 94.81 123 ILE A CA 1
ATOM 950 C C . ILE A 1 123 ? 6.422 -1.008 6.783 1.00 94.81 123 ILE A C 1
ATOM 952 O O . ILE A 1 123 ? 5.197 -0.969 6.842 1.00 94.81 123 ILE A O 1
ATOM 956 N N . TYR A 1 124 ? 7.153 -1.454 7.805 1.00 96.19 124 TYR A N 1
ATOM 957 C CA . TYR A 1 124 ? 6.550 -1.816 9.084 1.00 96.19 124 TYR A CA 1
ATOM 958 C C . TYR A 1 124 ? 5.854 -0.616 9.742 1.00 96.19 124 TYR A C 1
ATOM 960 O O . TYR A 1 124 ? 4.714 -0.746 10.180 1.00 96.19 124 TYR A O 1
ATOM 968 N N . HIS A 1 125 ? 6.494 0.559 9.752 1.00 96.50 125 HIS A N 1
ATOM 969 C CA . HIS A 1 125 ? 5.869 1.787 10.247 1.00 96.50 125 HIS A CA 1
ATOM 970 C C . HIS A 1 125 ? 4.609 2.156 9.458 1.00 96.50 125 HIS A C 1
ATOM 972 O O . HIS A 1 125 ? 3.617 2.520 10.078 1.00 96.50 125 HIS A O 1
ATOM 978 N N . PHE A 1 126 ? 4.605 1.977 8.134 1.00 97.69 126 PHE A N 1
ATOM 979 C CA . PHE A 1 126 ? 3.399 2.138 7.317 1.00 97.69 126 PHE A CA 1
ATOM 980 C C . PHE A 1 126 ? 2.254 1.221 7.774 1.00 97.69 126 PHE A C 1
ATOM 982 O O . PHE A 1 126 ? 1.144 1.699 7.995 1.00 97.69 126 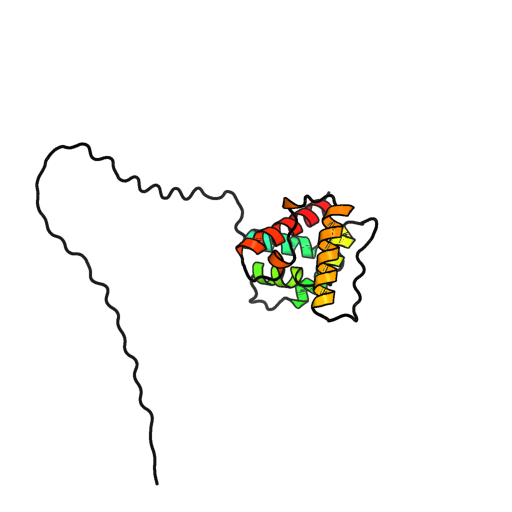PHE A O 1
ATOM 989 N N . ILE A 1 127 ? 2.519 -0.074 7.990 1.00 97.94 127 ILE A N 1
ATOM 990 C CA . ILE A 1 127 ? 1.498 -1.035 8.448 1.00 97.94 127 ILE A CA 1
ATOM 991 C C . ILE A 1 127 ? 0.930 -0.615 9.814 1.00 97.94 127 ILE A C 1
ATOM 993 O O . ILE A 1 127 ? -0.284 -0.623 10.019 1.00 97.94 127 ILE A O 1
ATOM 997 N N . VAL A 1 128 ? 1.800 -0.214 10.747 1.00 97.88 128 VAL A N 1
ATOM 998 C CA . VAL A 1 128 ? 1.394 0.254 12.082 1.00 97.88 128 VAL A CA 1
ATOM 999 C C . VAL A 1 128 ? 0.585 1.552 12.000 1.00 97.88 128 VAL A C 1
ATOM 1001 O O . VAL A 1 128 ? -0.413 1.695 12.702 1.00 97.88 128 VAL A O 1
ATOM 1004 N N . ALA A 1 129 ? 0.975 2.485 11.132 1.00 97.94 129 ALA A N 1
ATOM 1005 C CA . ALA A 1 129 ? 0.271 3.749 10.951 1.00 97.94 129 ALA A CA 1
ATOM 1006 C C . ALA A 1 129 ? -1.130 3.541 10.356 1.00 97.94 129 ALA A C 1
ATOM 1008 O O . ALA A 1 129 ? -2.087 4.136 10.845 1.00 97.94 129 ALA A O 1
ATOM 1009 N N . CYS A 1 130 ? -1.284 2.620 9.399 1.00 98.00 130 CYS A N 1
ATOM 1010 C CA . CYS A 1 130 ? -2.591 2.232 8.860 1.00 98.00 130 CYS A CA 1
ATOM 1011 C C . CYS A 1 130 ? -3.532 1.700 9.953 1.00 98.00 130 CYS A C 1
ATOM 1013 O O . CYS A 1 130 ? -4.700 2.077 10.009 1.00 98.00 130 CYS A O 1
ATOM 1015 N N . LYS A 1 131 ? -3.018 0.868 10.868 1.00 98.00 131 LYS A N 1
ATOM 1016 C CA . LYS A 1 131 ? -3.785 0.386 12.027 1.00 98.00 131 LYS A CA 1
ATOM 1017 C C . LYS A 1 131 ? -4.200 1.529 12.953 1.00 98.00 131 LYS A C 1
ATOM 1019 O O . LYS A 1 131 ? -5.352 1.612 13.366 1.00 98.00 131 LYS A O 1
ATOM 1024 N N . ASN A 1 132 ? -3.243 2.381 13.314 1.00 97.75 132 ASN A N 1
ATOM 1025 C CA . ASN A 1 132 ? -3.409 3.329 14.413 1.00 97.75 132 ASN A CA 1
ATOM 1026 C C . ASN A 1 132 ? -4.120 4.624 14.006 1.00 97.75 132 ASN A C 1
ATOM 1028 O O . ASN A 1 132 ? -4.810 5.205 14.837 1.00 97.75 132 ASN A O 1
ATOM 1032 N N . GLN A 1 133 ? -3.924 5.088 12.770 1.00 97.56 133 GLN A N 1
ATOM 1033 C CA . GLN A 1 133 ? -4.420 6.385 12.301 1.00 97.56 133 GLN A CA 1
ATOM 1034 C C . GLN A 1 133 ? -5.590 6.255 11.320 1.00 97.56 133 GLN A C 1
ATOM 1036 O O . GLN A 1 133 ? -6.476 7.098 11.346 1.00 97.56 133 GLN A O 1
ATOM 1041 N N . LEU A 1 134 ? -5.632 5.189 10.508 1.00 96.25 134 LEU A N 1
ATOM 1042 C CA . LEU A 1 134 ? -6.742 4.931 9.574 1.00 96.25 134 LEU A CA 1
ATOM 1043 C C . LEU A 1 134 ? -7.765 3.920 10.119 1.00 96.25 134 LEU A C 1
ATOM 1045 O O . LEU A 1 134 ? -8.760 3.632 9.465 1.00 96.25 134 LEU A O 1
ATOM 1049 N N . GLY A 1 135 ? -7.522 3.341 11.301 1.00 95.62 135 GLY A N 1
ATOM 1050 C CA . GLY A 1 135 ? -8.449 2.403 11.943 1.00 95.62 135 GLY A CA 1
ATOM 1051 C C . GLY A 1 135 ? -8.609 1.060 11.220 1.00 95.62 135 GLY A C 1
ATOM 1052 O O . GLY A 1 135 ? -9.564 0.331 11.493 1.00 95.62 135 GLY A O 1
ATOM 1053 N N . ILE A 1 136 ? -7.690 0.706 10.313 1.00 96.94 136 ILE A N 1
ATOM 1054 C CA . ILE A 1 136 ? -7.763 -0.555 9.567 1.00 96.94 136 ILE A CA 1
ATOM 1055 C C . ILE A 1 136 ? -7.548 -1.730 10.526 1.00 96.94 136 ILE A C 1
ATOM 1057 O O . ILE A 1 136 ? -6.600 -1.756 11.319 1.00 96.94 136 ILE A O 1
ATOM 1061 N N . ARG A 1 137 ? -8.427 -2.734 10.448 1.00 97.38 137 ARG A N 1
ATOM 1062 C CA . ARG A 1 137 ? -8.350 -3.928 11.294 1.00 97.38 137 ARG A CA 1
ATOM 1063 C C . ARG A 1 137 ? -7.083 -4.724 11.004 1.00 97.38 137 ARG A C 1
ATOM 1065 O O . ARG A 1 137 ? -6.651 -4.861 9.866 1.00 97.38 137 ARG A O 1
ATOM 1072 N N . GLU A 1 138 ? -6.542 -5.353 12.041 1.00 96.25 138 GLU A N 1
ATOM 1073 C CA . GLU A 1 138 ? -5.339 -6.184 11.924 1.00 96.25 138 GLU A CA 1
ATOM 1074 C C . GLU A 1 138 ? -5.507 -7.360 10.947 1.00 96.25 138 GLU A C 1
ATOM 1076 O O . GLU A 1 138 ? -4.575 -7.696 10.216 1.00 96.25 138 GLU A O 1
ATOM 1081 N N . ASP A 1 139 ? -6.711 -7.934 10.872 1.00 95.88 139 ASP A N 1
ATOM 1082 C CA . ASP A 1 139 ? -7.032 -9.007 9.925 1.00 95.88 139 ASP A CA 1
ATOM 1083 C C . ASP A 1 139 ? -6.933 -8.553 8.462 1.00 95.88 139 ASP A C 1
ATOM 1085 O O . ASP A 1 139 ? -6.537 -9.350 7.609 1.00 95.88 139 ASP A O 1
ATOM 1089 N N . ASP A 1 140 ? -7.217 -7.276 8.195 1.00 96.81 140 ASP A N 1
ATOM 1090 C CA . ASP A 1 140 ? -7.228 -6.671 6.861 1.00 96.81 140 ASP A CA 1
ATOM 1091 C C . ASP A 1 140 ? -5.846 -6.123 6.457 1.00 96.81 140 ASP A C 1
ATOM 1093 O O . ASP A 1 140 ? -5.589 -5.870 5.281 1.00 96.81 140 ASP A O 1
ATOM 1097 N N . LEU A 1 141 ? -4.908 -6.012 7.405 1.00 96.94 141 LEU A N 1
ATOM 1098 C CA . LEU A 1 141 ? -3.533 -5.580 7.150 1.00 96.94 141 LEU A CA 1
ATOM 1099 C C . LEU A 1 141 ? -2.632 -6.732 6.698 1.00 96.94 141 LEU A C 1
ATOM 1101 O O . LEU A 1 141 ? -2.686 -7.858 7.203 1.00 96.94 141 LEU A O 1
ATOM 1105 N N . PHE A 1 142 ? -1.726 -6.442 5.769 1.00 96.69 142 PHE A N 1
ATOM 1106 C CA . PHE A 1 142 ? -0.665 -7.368 5.382 1.00 96.69 142 PHE A CA 1
ATOM 1107 C C . PHE A 1 142 ? 0.542 -7.276 6.326 1.00 96.69 142 PHE A C 1
ATOM 1109 O O . PHE A 1 142 ? 0.771 -6.278 7.003 1.00 96.69 142 PHE A O 1
ATOM 1116 N N . THR A 1 143 ? 1.360 -8.326 6.340 1.00 96.19 143 THR A N 1
ATOM 1117 C CA . THR A 1 143 ? 2.633 -8.383 7.072 1.00 96.19 143 THR A CA 1
ATOM 1118 C C . THR A 1 143 ? 3.827 -8.202 6.133 1.00 96.19 143 THR A C 1
ATOM 1120 O O . THR A 1 143 ? 3.738 -8.450 4.929 1.00 96.19 143 THR A O 1
ATOM 1123 N N . LEU A 1 144 ? 5.012 -7.899 6.680 1.00 94.75 144 LEU A N 1
ATOM 1124 C CA . LEU A 1 144 ? 6.264 -7.918 5.902 1.00 94.75 144 LEU A CA 1
ATOM 1125 C C . LEU A 1 144 ? 6.476 -9.251 5.164 1.00 94.75 144 LEU A C 1
ATOM 1127 O O . LEU A 1 144 ? 6.990 -9.272 4.048 1.00 94.75 144 LEU A O 1
ATOM 1131 N N . SER A 1 145 ? 6.066 -10.371 5.766 1.00 93.62 145 SER A N 1
ATOM 1132 C CA . SER A 1 145 ? 6.176 -11.680 5.119 1.00 93.62 145 SER A CA 1
ATOM 1133 C C . SER A 1 145 ? 5.202 -11.842 3.954 1.00 93.62 145 SER A C 1
ATOM 1135 O O . SER A 1 145 ? 5.485 -12.630 3.056 1.00 93.62 145 SER A O 1
ATOM 1137 N N . ASP A 1 146 ? 4.046 -11.177 3.965 1.00 94.56 146 A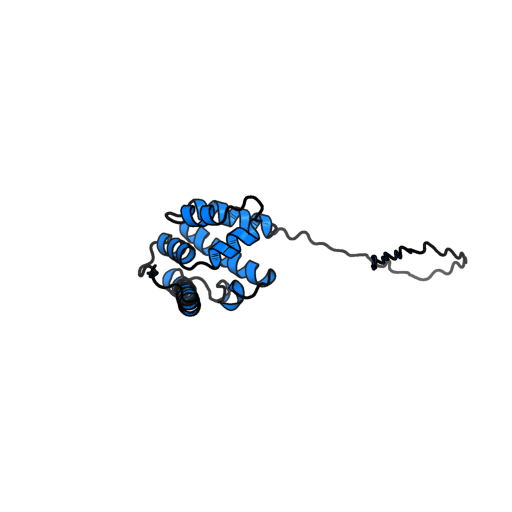SP A N 1
ATOM 1138 C CA . ASP A 1 146 ? 3.094 -11.233 2.845 1.00 94.56 146 ASP A CA 1
ATOM 1139 C C . ASP A 1 146 ? 3.634 -10.485 1.629 1.00 94.56 146 ASP A C 1
ATOM 1141 O O . ASP A 1 146 ? 3.461 -10.933 0.501 1.00 94.56 146 ASP A O 1
ATOM 1145 N N . LEU A 1 147 ? 4.370 -9.402 1.879 1.00 92.94 147 LEU A N 1
ATOM 1146 C CA . LEU A 1 147 ? 4.959 -8.561 0.846 1.00 92.94 147 LEU A CA 1
ATOM 1147 C C . LEU A 1 147 ? 6.282 -9.111 0.281 1.00 92.94 147 LEU A C 1
ATOM 1149 O O . LEU A 1 147 ? 6.543 -9.014 -0.923 1.00 92.94 147 LEU A O 1
ATOM 1153 N N . TYR A 1 148 ? 7.149 -9.669 1.131 1.00 89.50 148 TYR A N 1
ATOM 1154 C CA . TYR A 1 148 ? 8.509 -10.075 0.744 1.00 89.50 148 TYR A CA 1
ATOM 1155 C C . TYR A 1 148 ? 8.681 -11.561 0.426 1.00 89.50 148 TYR A C 1
ATOM 1157 O O . TYR A 1 148 ? 9.702 -11.925 -0.148 1.00 89.50 148 TYR A O 1
ATOM 1165 N N . LYS A 1 149 ? 7.718 -12.427 0.763 1.00 87.50 149 LYS A N 1
ATOM 1166 C CA . LYS A 1 149 ? 7.726 -13.810 0.268 1.00 87.50 149 LYS A CA 1
ATOM 1167 C C . LYS A 1 149 ? 6.982 -13.836 -1.063 1.00 87.50 149 LYS A C 1
ATOM 1169 O O . LYS A 1 149 ? 5.821 -13.444 -1.099 1.00 87.50 149 LYS A O 1
ATOM 1174 N N . ASP A 1 150 ? 7.632 -14.294 -2.130 1.00 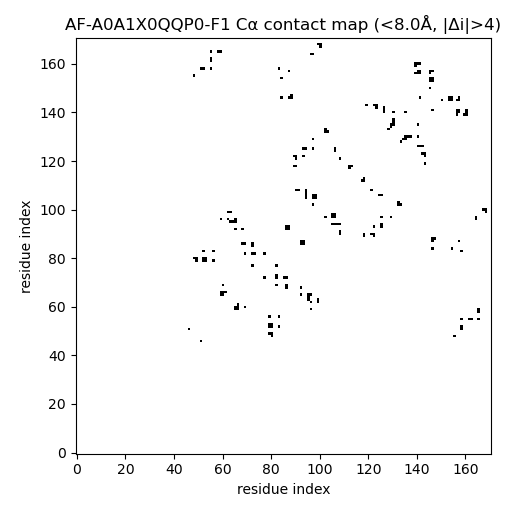77.94 150 ASP A N 1
ATOM 1175 C CA . ASP A 1 150 ? 7.046 -14.403 -3.475 1.00 77.94 150 ASP A CA 1
ATOM 1176 C C . ASP A 1 150 ? 5.955 -15.493 -3.521 1.00 77.94 150 ASP A C 1
ATOM 1178 O O . ASP A 1 150 ? 6.157 -16.604 -4.004 1.00 77.94 150 ASP A O 1
ATOM 1182 N N . ASN A 1 151 ? 4.788 -15.198 -2.944 1.00 85.56 151 ASN A N 1
ATOM 1183 C CA . ASN A 1 151 ? 3.627 -16.081 -2.896 1.00 85.56 151 ASN A CA 1
ATOM 1184 C C . ASN A 1 151 ? 2.367 -15.314 -3.304 1.00 85.56 151 ASN A C 1
ATOM 1186 O O . ASN A 1 151 ? 1.861 -14.476 -2.556 1.00 85.56 151 ASN A O 1
ATOM 1190 N N . THR A 1 152 ? 1.826 -15.655 -4.470 1.00 78.50 152 THR A N 1
ATOM 1191 C CA . THR A 1 152 ? 0.659 -14.998 -5.069 1.00 78.50 152 THR A CA 1
ATOM 1192 C C . THR A 1 152 ? -0.572 -15.005 -4.163 1.00 78.50 152 THR A C 1
ATOM 1194 O O . THR A 1 152 ? -1.321 -14.036 -4.163 1.00 78.50 152 THR A O 1
ATOM 1197 N N . ASN A 1 153 ? -0.759 -16.032 -3.325 1.00 84.88 153 ASN A N 1
ATOM 1198 C CA . ASN A 1 153 ? -1.888 -16.075 -2.387 1.00 84.88 153 ASN A CA 1
ATOM 1199 C C . ASN A 1 153 ? -1.768 -15.008 -1.294 1.00 84.88 153 ASN A C 1
ATOM 1201 O O . ASN A 1 153 ? -2.761 -14.420 -0.880 1.00 84.88 153 ASN A O 1
ATOM 1205 N N . ARG A 1 154 ? -0.543 -14.736 -0.835 1.00 88.31 154 ARG A N 1
ATOM 1206 C CA . ARG A 1 154 ? -0.281 -13.703 0.176 1.00 88.31 154 ARG A CA 1
ATOM 1207 C C . ARG A 1 154 ? -0.400 -12.302 -0.408 1.00 88.31 154 ARG A C 1
ATOM 1209 O O . ARG A 1 154 ? -0.815 -11.382 0.287 1.00 88.31 154 ARG A O 1
ATOM 1216 N N . PHE A 1 155 ? -0.110 -12.162 -1.695 1.00 92.44 155 PHE A N 1
ATOM 1217 C CA . PHE A 1 155 ? -0.252 -10.893 -2.393 1.00 92.44 155 PHE A CA 1
ATOM 1218 C C . PHE A 1 155 ? -1.687 -10.413 -2.494 1.00 92.44 155 PHE A C 1
ATOM 1220 O O . PHE A 1 155 ? -1.909 -9.214 -2.409 1.00 92.44 155 PHE A O 1
ATOM 1227 N N . VAL A 1 156 ? -2.660 -11.323 -2.591 1.00 93.19 156 VAL A N 1
ATOM 1228 C CA . VAL A 1 156 ? -4.081 -10.948 -2.538 1.00 93.19 156 VAL A CA 1
ATOM 1229 C C . VAL A 1 156 ? -4.361 -10.096 -1.297 1.00 93.19 156 VAL A C 1
ATOM 1231 O O . VAL A 1 156 ? -5.003 -9.061 -1.411 1.00 93.19 156 VAL A O 1
ATOM 1234 N N . LYS A 1 157 ? -3.782 -10.456 -0.141 1.00 94.88 157 LYS A N 1
ATOM 1235 C CA . LYS A 1 157 ? -3.913 -9.679 1.100 1.00 94.88 157 LYS A CA 1
ATOM 1236 C C . LYS A 1 157 ? -3.288 -8.285 0.992 1.00 94.88 157 LYS A C 1
ATOM 1238 O O . LYS A 1 157 ? -3.868 -7.317 1.468 1.00 94.88 157 LYS A O 1
ATOM 1243 N N . VAL A 1 158 ? -2.121 -8.180 0.352 1.00 96.44 158 VAL A N 1
ATOM 1244 C CA . VAL A 1 158 ? -1.465 -6.888 0.095 1.00 96.44 158 VAL A CA 1
ATOM 1245 C C . VAL A 1 158 ? -2.362 -6.013 -0.781 1.00 96.44 158 VAL A C 1
ATOM 1247 O O . VAL A 1 158 ? -2.630 -4.875 -0.420 1.00 96.44 158 VAL A O 1
ATOM 1250 N N . VAL A 1 159 ? -2.874 -6.553 -1.890 1.00 96.31 159 VAL A N 1
ATOM 1251 C CA . VAL A 1 159 ? -3.756 -5.827 -2.818 1.00 96.31 159 VAL A CA 1
ATOM 1252 C C . VAL A 1 159 ? -5.034 -5.362 -2.119 1.00 96.31 159 VAL A C 1
ATOM 1254 O O . VAL A 1 159 ? -5.403 -4.201 -2.268 1.00 96.31 159 VAL A O 1
ATOM 1257 N N . SER A 1 160 ? -5.675 -6.224 -1.323 1.00 95.88 160 SER A N 1
ATOM 1258 C CA . SER A 1 160 ? -6.879 -5.866 -0.564 1.00 95.88 160 SER A CA 1
ATOM 1259 C C . SER A 1 160 ? -6.637 -4.727 0.425 1.00 95.88 160 SER A C 1
ATOM 1261 O O . SER A 1 160 ? -7.443 -3.808 0.487 1.00 95.88 160 SER A O 1
ATOM 1263 N N . ALA A 1 161 ? -5.519 -4.739 1.153 1.00 97.38 161 ALA A N 1
ATOM 1264 C CA . ALA A 1 161 ? -5.189 -3.661 2.084 1.00 97.38 161 ALA A CA 1
ATOM 1265 C C . ALA A 1 161 ? -4.973 -2.314 1.372 1.00 97.38 161 ALA A C 1
ATOM 1267 O O . ALA A 1 161 ? -5.413 -1.281 1.867 1.00 97.38 161 ALA A O 1
ATOM 1268 N N . ILE A 1 162 ? -4.314 -2.319 0.207 1.00 97.44 162 ILE A N 1
ATOM 1269 C CA . ILE A 1 162 ? -4.123 -1.101 -0.594 1.00 97.44 162 ILE A CA 1
ATOM 1270 C C . ILE A 1 162 ? -5.460 -0.579 -1.126 1.00 97.44 162 ILE A C 1
ATOM 1272 O O . ILE A 1 162 ? -5.695 0.623 -1.068 1.00 97.44 162 ILE A O 1
ATOM 1276 N N . ASP A 1 163 ? -6.348 -1.460 -1.596 1.00 96.44 163 ASP A N 1
ATOM 1277 C CA . ASP A 1 163 ? -7.681 -1.053 -2.055 1.00 96.44 163 ASP A CA 1
ATOM 1278 C C . ASP A 1 163 ? -8.530 -0.463 -0.919 1.00 96.44 163 ASP A C 1
ATOM 1280 O O . ASP A 1 163 ? -9.223 0.520 -1.146 1.00 96.44 163 ASP A O 1
ATOM 1284 N N . ILE A 1 164 ? -8.418 -0.974 0.315 1.00 97.00 164 ILE A N 1
ATOM 1285 C CA . ILE A 1 164 ? -9.069 -0.365 1.492 1.00 97.00 164 ILE A CA 1
ATOM 1286 C C . ILE A 1 164 ? -8.564 1.064 1.722 1.00 97.00 164 ILE A C 1
ATOM 1288 O O . ILE A 1 164 ? -9.368 1.966 1.920 1.00 97.00 164 ILE A O 1
ATOM 1292 N N . ILE A 1 165 ? -7.247 1.295 1.671 1.00 96.94 165 ILE A N 1
ATOM 1293 C CA . ILE A 1 165 ? -6.686 2.645 1.861 1.00 96.94 165 ILE A CA 1
ATOM 1294 C C . ILE A 1 165 ? -7.172 3.591 0.758 1.00 96.94 165 ILE A C 1
ATOM 1296 O O . ILE A 1 165 ? -7.523 4.730 1.039 1.00 96.94 165 ILE A O 1
ATOM 1300 N N . LEU A 1 166 ? -7.234 3.115 -0.488 1.00 96.50 166 LEU A N 1
ATOM 1301 C CA . LEU A 1 166 ? -7.772 3.896 -1.603 1.00 96.50 166 LEU A CA 1
ATOM 1302 C C . LEU A 1 166 ? -9.260 4.215 -1.422 1.00 96.50 166 LEU A C 1
ATOM 1304 O O . LEU A 1 166 ? -9.666 5.326 -1.724 1.00 96.50 166 LEU A O 1
ATOM 1308 N N . GLN A 1 167 ? -10.059 3.287 -0.892 1.00 95.25 167 GLN A N 1
ATOM 1309 C CA . GLN A 1 167 ? -11.464 3.554 -0.570 1.00 95.25 167 GLN A CA 1
ATOM 1310 C C . GLN A 1 167 ? -11.607 4.631 0.515 1.00 95.25 167 GLN A C 1
ATOM 1312 O O . GLN A 1 167 ? -12.480 5.478 0.396 1.00 95.25 167 GLN A O 1
ATOM 1317 N N . ILE A 1 168 ? -10.723 4.647 1.521 1.00 94.62 168 ILE A N 1
ATOM 1318 C CA . ILE A 1 168 ? -10.694 5.699 2.556 1.00 94.62 168 ILE A CA 1
ATOM 1319 C C . ILE A 1 168 ? -10.358 7.075 1.953 1.00 94.62 168 ILE A C 1
ATOM 1321 O O . ILE A 1 168 ? -10.831 8.086 2.450 1.00 94.62 168 ILE A O 1
ATOM 1325 N N . LEU A 1 169 ? -9.551 7.131 0.887 1.00 92.38 169 LEU A N 1
ATOM 1326 C CA . LEU A 1 169 ? -9.244 8.382 0.176 1.00 92.38 169 LEU A CA 1
ATOM 1327 C C . LEU A 1 169 ? -10.404 8.911 -0.676 1.00 92.38 169 LEU A C 1
ATOM 1329 O O . LEU A 1 169 ? -10.403 10.085 -1.039 1.00 92.38 169 LEU A O 1
ATOM 1333 N N . GLU A 1 170 ? -11.330 8.037 -1.066 1.00 87.00 170 GLU A N 1
ATOM 1334 C CA . GLU A 1 170 ? -12.486 8.376 -1.901 1.00 87.00 170 GLU A CA 1
ATOM 1335 C C . GLU A 1 170 ? -13.696 8.859 -1.071 1.00 87.00 170 G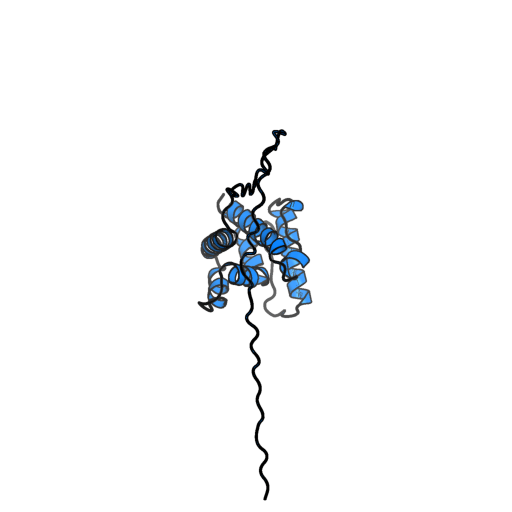LU A C 1
ATOM 1337 O O . GLU A 1 170 ? -14.670 9.333 -1.663 1.00 87.00 170 GLU A O 1
ATOM 1342 N N . GLU A 1 171 ? -13.647 8.739 0.263 1.00 71.75 171 GLU A N 1
ATOM 1343 C CA . GLU A 1 171 ? -14.703 9.129 1.218 1.00 71.75 171 GLU A CA 1
ATOM 1344 C C . GLU A 1 171 ? -14.570 10.587 1.692 1.00 71.75 171 GLU A C 1
ATOM 1346 O O . GLU A 1 171 ? -15.611 11.290 1.700 1.00 71.75 171 GLU A O 1
#

Sequence (171 aa):
MTSLKSSSSHSSNSRSPSLNTKSTTNTFLYNSSLPALSITNKPSNGTSLYHTCRSVLEKLSLVPNIEYYIDYTTDDDTTPSNKLWTICRRRFPLAALFNASDPQEPLSVDPSCTQINECKKSIYHFIVACKNQLGIREDDLFTLSDLYKDNTNRFVKVVSAIDIILQILEE

Solvent-accessible surface area (backbone atoms only — not comparable to full-atom values): 11078 Å² total; per-residue (Å²): 140,80,89,84,83,89,81,88,83,89,81,87,82,89,78,86,83,80,87,84,89,77,90,76,94,77,94,73,96,68,93,71,79,73,84,75,82,72,76,72,75,68,77,67,92,62,77,54,69,61,59,49,34,40,52,48,51,59,56,46,57,72,39,74,89,29,47,70,62,55,62,76,52,61,58,87,87,56,51,46,55,58,42,52,50,56,44,69,74,35,49,64,53,51,34,36,57,54,40,70,61,68,48,96,74,63,69,82,78,71,86,87,68,78,51,69,68,57,45,51,49,49,45,50,51,50,50,52,45,41,38,74,72,68,64,46,53,74,88,54,50,54,49,72,65,32,73,71,42,99,41,73,77,40,37,52,43,45,52,51,34,53,47,51,54,52,52,63,64,74,109

Radius of gyration: 26.9 Å; Cα contacts (8 Å, |Δi|>4): 124; chains: 1; bounding box: 78×72×51 Å

pLDDT: mean 78.03, std 21.64, range [34.72, 98.0]

Mean predicted aligned error: 14.03 Å

Nearest PDB structures (foldseek):
  2l3g-assembly1_A  TM=7.407E-01  e=5.953E-02  Homo sapiens
  3ha4-assembly4_H  TM=1.987E-01  e=1.552E+00  Leishmania major

Foldseek 3Di:
DDDDDDDDDDDDDDDDDDDDDDDDDDDDDDDDDDPPPPPVPPPPPDDDPLVLLVVLLVLLCVQPPRVVLLVVLPPVPDGSLRSSLSLLLFLVSLQSLLVSLVWPDGQDDDPVDPDSVVSLVSSVVSQVCCCPTVVDDPVLTAHPCLSPPPDPVSVVSVSSSSVVSSVSSVD

Secondary structure (DSSP, 8-state):
---------------------------------------------SPPHHHHHHHHHHHHHTSTTTHHHHHTT--TT--HHHHHHHHHTSHHHHHHHHHTT--SSPPP--TT---HHHHHHHHHHHHHHHHHHS---TTTSPPHHHHHS--HHHHHHHHHHHHHHHHHHT-